Protein AF-A0AAW0HJT9-F1 (afdb_monomer_lite)

Organism: Myodes glareolus (NCBI:txid447135)

Radius of gyration: 18.35 Å; chains: 1; bounding box: 43×44×62 Å

pLDDT: mean 77.73, std 20.32, range [29.73, 93.56]

InterPro domains:
  IPR001976 Small ribosomal subunit protein eS24 [MF_00545] (23-121)
  IPR001976 Small ribosomal subunit protein eS24 [PF01282] (26-112)
  IPR001976 Small ribosomal subunit protein eS24 [PTHR10496] (22-123)
  IPR012678 Ribosomal protein uL23/eL15/eS24 core domain superfamily [SSF54189] (25-121)
  IPR018098 Small ribosomal subunit protein eS24 conserved site [PS00529] (81-103)
  IPR053709 Eukaryotic Ribosomal Protein eS24 [G3DSA:3.30.70.3370] (21-123)

Foldseek 3Di:
DDDDPPPPPPDDLDDDFPQDPQWTWGWSWDQDVVLQKIKTKTKTFHPPDDDDDPVVVLVVVCVVVVHDSLQKFWDDWDADPVGRMIITMIMGHPDVVSCVVVPDQVSCVVSVNHDDDDDDPVD

Secondary structure (DSSP, 8-state):
------------S-------TTS---EEEEEETTTTEEEEEEEEE-TTS----HHHHHHHHHHHHT--GGGEEEEEEEEPTTSSEEEEEEEEESSHHHHHHHS-HHHHHHTTS-------TT-

Structure (mmCIF, N/CA/C/O backbone):
data_AF-A0AAW0HJT9-F1
#
_entry.id   AF-A0AAW0HJT9-F1
#
loop_
_atom_site.group_PDB
_atom_site.id
_atom_site.type_symbol
_atom_site.label_atom_id
_atom_site.label_alt_id
_atom_site.label_comp_id
_atom_site.label_asym_id
_atom_site.label_entity_id
_atom_site.label_seq_id
_atom_site.pdbx_PDB_ins_code
_atom_site.Cartn_x
_atom_site.Cartn_y
_atom_site.Cartn_z
_atom_site.occupancy
_atom_site.B_iso_or_equiv
_atom_site.auth_seq_id
_atom_site.auth_comp_id
_atom_site.auth_asym_id
_atom_site.auth_atom_id
_atom_site.pdbx_PDB_model_num
ATOM 1 N N . MET A 1 1 ? 26.008 -17.871 45.771 1.00 39.75 1 MET A N 1
ATOM 2 C CA . MET A 1 1 ? 25.169 -16.870 45.078 1.00 39.75 1 MET A CA 1
ATOM 3 C C . MET A 1 1 ? 25.442 -16.971 43.587 1.00 39.75 1 MET A C 1
ATOM 5 O O . MET A 1 1 ? 26.494 -16.537 43.145 1.00 39.75 1 MET A O 1
ATOM 9 N N . HIS A 1 2 ? 24.567 -17.640 42.834 1.00 33.12 2 HIS A N 1
ATOM 10 C CA . HIS A 1 2 ? 24.766 -17.864 41.400 1.00 33.12 2 HIS A CA 1
ATOM 11 C C . HIS A 1 2 ? 24.070 -16.751 40.612 1.00 33.12 2 HIS A C 1
ATOM 13 O O . HIS A 1 2 ? 22.846 -16.649 40.613 1.00 33.12 2 HIS A O 1
ATOM 19 N N . ALA A 1 3 ? 24.870 -15.883 39.994 1.00 38.03 3 ALA A N 1
ATOM 20 C CA . ALA A 1 3 ? 24.393 -14.782 39.172 1.00 38.03 3 ALA A CA 1
ATOM 21 C C . ALA A 1 3 ? 23.756 -15.323 37.883 1.00 38.03 3 ALA A C 1
ATOM 23 O O . ALA A 1 3 ? 24.431 -15.889 37.024 1.00 38.03 3 ALA A O 1
ATOM 24 N N . ILE A 1 4 ? 22.445 -15.130 37.750 1.00 42.09 4 ILE A N 1
ATOM 25 C CA . ILE A 1 4 ? 21.700 -15.368 36.515 1.00 42.09 4 ILE A CA 1
ATOM 26 C C . ILE A 1 4 ? 22.141 -14.296 35.513 1.00 42.09 4 ILE A C 1
ATOM 28 O O . ILE A 1 4 ? 21.744 -13.133 35.616 1.00 42.09 4 ILE A O 1
ATOM 32 N N . LYS A 1 5 ? 22.990 -14.676 34.552 1.00 36.16 5 LYS A N 1
ATOM 33 C CA . LYS A 1 5 ? 23.310 -13.850 33.381 1.00 36.16 5 LYS A CA 1
ATOM 34 C C . LYS A 1 5 ? 22.014 -13.630 32.596 1.00 36.16 5 LYS A C 1
ATOM 36 O O . LYS A 1 5 ? 21.544 -14.522 31.898 1.00 36.16 5 LYS A O 1
ATOM 41 N N . ARG A 1 6 ? 21.417 -12.443 32.731 1.00 34.38 6 ARG A N 1
ATOM 42 C CA . ARG A 1 6 ? 20.384 -11.964 31.808 1.00 34.38 6 ARG A CA 1
ATOM 43 C C . ARG A 1 6 ? 21.076 -11.659 30.488 1.00 34.38 6 ARG A C 1
ATOM 45 O O . ARG A 1 6 ? 21.751 -10.644 30.354 1.00 34.38 6 ARG A O 1
ATOM 52 N N . GLU A 1 7 ? 20.941 -12.578 29.549 1.00 33.59 7 GLU A N 1
ATOM 53 C CA . GLU A 1 7 ? 21.366 -12.396 28.171 1.00 33.59 7 GLU A CA 1
ATOM 54 C C . GLU A 1 7 ? 20.459 -11.328 27.544 1.00 33.59 7 GLU A C 1
ATOM 56 O O . GLU A 1 7 ? 19.297 -11.563 27.208 1.00 33.59 7 GLU A O 1
ATOM 61 N N . THR A 1 8 ? 20.956 -10.093 27.490 1.00 37.03 8 THR A N 1
ATOM 62 C CA . THR A 1 8 ? 20.295 -8.993 26.794 1.00 37.03 8 THR A CA 1
ATOM 63 C C . THR A 1 8 ? 20.290 -9.333 25.314 1.00 37.03 8 THR A C 1
ATOM 65 O O . THR A 1 8 ? 21.325 -9.289 24.653 1.00 37.03 8 THR A O 1
ATOM 68 N N . ASN A 1 9 ? 19.119 -9.706 24.807 1.00 32.16 9 ASN A N 1
ATOM 69 C CA . ASN A 1 9 ? 18.882 -10.039 23.412 1.00 32.16 9 ASN A CA 1
ATOM 70 C C . ASN A 1 9 ? 18.965 -8.768 22.549 1.00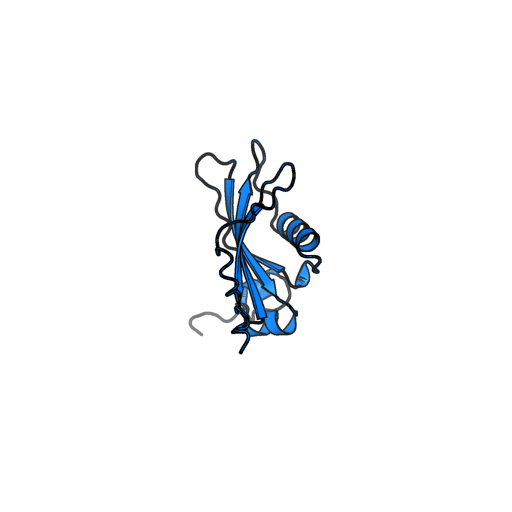 32.16 9 ASN A C 1
ATOM 72 O O . ASN A 1 9 ? 17.963 -8.250 22.064 1.00 32.16 9 ASN A O 1
ATOM 76 N N . THR A 1 10 ? 20.171 -8.231 22.382 1.00 35.72 10 THR A N 1
ATOM 77 C CA . THR A 1 10 ? 20.486 -7.213 21.383 1.00 35.72 10 THR A CA 1
ATOM 78 C C . THR A 1 10 ? 20.711 -7.923 20.054 1.00 35.72 10 THR A C 1
ATOM 80 O O . THR A 1 10 ? 21.827 -7.983 19.538 1.00 35.72 10 THR A O 1
ATOM 83 N N . LYS A 1 11 ? 19.649 -8.518 19.500 1.00 36.97 11 LYS A N 1
ATOM 84 C CA . LYS A 1 11 ? 19.659 -8.898 18.087 1.00 36.97 11 LYS A CA 1
ATOM 85 C C . LYS A 1 11 ? 19.809 -7.614 17.265 1.00 36.97 11 LYS A C 1
ATOM 87 O O . LYS A 1 11 ? 19.047 -6.671 17.495 1.00 36.97 11 LYS A O 1
ATOM 92 N N . PRO A 1 12 ? 20.772 -7.541 16.334 1.00 29.73 12 PRO A N 1
ATOM 93 C CA . PRO A 1 12 ? 20.925 -6.369 15.489 1.00 29.73 12 PRO A CA 1
ATOM 94 C C . PRO A 1 12 ? 19.639 -6.152 14.679 1.00 29.73 12 PRO A C 1
ATOM 96 O O . PRO A 1 12 ? 19.118 -7.075 14.060 1.00 29.73 12 PRO A O 1
ATOM 99 N N . LEU A 1 13 ? 19.153 -4.906 14.651 1.00 38.94 13 LEU A N 1
ATOM 100 C CA . LEU A 1 13 ? 18.013 -4.429 13.842 1.00 38.94 13 LEU A CA 1
ATOM 101 C C . LEU A 1 13 ? 18.240 -4.555 12.317 1.00 38.94 13 LEU A C 1
ATOM 103 O O . LEU A 1 13 ? 17.374 -4.199 11.522 1.00 38.94 13 LEU A O 1
ATOM 107 N N . PHE A 1 14 ? 19.399 -5.072 11.912 1.00 39.62 14 PHE A N 1
ATOM 108 C CA . PHE A 1 14 ? 19.838 -5.264 10.540 1.00 39.62 14 PHE A CA 1
ATOM 109 C C . PHE A 1 14 ? 20.223 -6.730 10.323 1.00 39.62 14 PHE A C 1
ATOM 111 O O . PHE A 1 14 ? 21.357 -7.124 10.569 1.00 39.62 14 PHE A O 1
ATOM 118 N N . SER A 1 15 ? 19.269 -7.547 9.886 1.00 35.88 15 SER A N 1
ATOM 119 C CA . SER A 1 15 ? 19.446 -8.579 8.848 1.00 35.88 15 SER A CA 1
ATOM 120 C C . SER A 1 15 ? 18.325 -9.614 8.929 1.00 35.88 15 SER A C 1
ATOM 122 O O . SER A 1 15 ? 18.231 -10.435 9.833 1.00 35.88 15 SER A O 1
ATOM 124 N N . SER A 1 16 ? 17.448 -9.583 7.936 1.00 35.28 16 SER A N 1
ATOM 125 C CA . SER A 1 16 ? 16.863 -10.801 7.378 1.00 35.28 16 SER A CA 1
ATOM 126 C C . SER A 1 16 ? 16.365 -10.462 5.980 1.00 35.28 16 SER A C 1
ATOM 128 O O . SER A 1 16 ? 15.256 -9.982 5.764 1.00 35.28 16 SER A O 1
ATOM 130 N N . SER A 1 17 ? 17.253 -10.655 5.010 1.00 38.16 17 SER A N 1
ATOM 131 C CA . SER A 1 17 ? 16.919 -10.653 3.592 1.00 38.16 17 SER A CA 1
ATOM 132 C C . SER A 1 17 ? 16.068 -11.895 3.324 1.00 38.16 17 SER A C 1
ATOM 134 O O . SER A 1 17 ? 16.601 -12.982 3.118 1.00 38.16 17 SER A O 1
ATOM 136 N N . ALA A 1 18 ? 14.743 -11.773 3.378 1.00 38.78 18 ALA A N 1
ATOM 137 C CA . ALA A 1 18 ? 13.860 -12.836 2.915 1.00 38.78 18 ALA A CA 1
ATOM 138 C C . ALA A 1 18 ? 13.859 -12.828 1.376 1.00 38.78 18 ALA A C 1
ATOM 140 O O . ALA A 1 18 ? 13.160 -12.052 0.729 1.00 38.78 18 ALA A O 1
ATOM 141 N N . VAL A 1 19 ? 14.712 -13.665 0.788 1.00 37.69 19 VAL A N 1
ATOM 142 C CA . VAL A 1 19 ? 14.831 -13.851 -0.662 1.00 37.69 19 VAL A CA 1
ATOM 143 C C . VAL A 1 19 ? 13.700 -14.770 -1.124 1.00 37.69 19 VAL A C 1
ATOM 145 O O . VAL A 1 19 ? 13.738 -15.970 -0.866 1.00 37.69 19 VAL A O 1
ATOM 148 N N . ILE A 1 20 ? 12.693 -14.223 -1.812 1.00 42.41 20 ILE A N 1
ATOM 149 C CA . ILE A 1 20 ? 11.777 -15.025 -2.632 1.00 42.41 20 ILE A CA 1
ATOM 150 C C . ILE A 1 20 ? 12.355 -15.080 -4.042 1.00 42.41 20 ILE A C 1
ATOM 152 O O . ILE A 1 20 ? 12.717 -14.059 -4.629 1.00 42.41 20 ILE A O 1
ATOM 156 N N . THR A 1 21 ? 12.467 -16.294 -4.566 1.00 40.91 21 THR A N 1
ATOM 157 C CA . THR A 1 21 ? 12.928 -16.593 -5.917 1.00 40.91 21 THR A CA 1
ATOM 158 C C . THR A 1 21 ? 12.168 -15.754 -6.955 1.00 40.91 21 THR A C 1
ATOM 160 O O . THR A 1 21 ? 10.941 -15.754 -7.019 1.00 40.91 21 THR A O 1
ATOM 163 N N . ASN A 1 22 ? 12.945 -15.022 -7.758 1.00 48.31 22 ASN A N 1
ATOM 164 C CA . ASN A 1 22 ? 12.571 -14.148 -8.878 1.00 48.31 22 ASN A CA 1
ATOM 165 C C . ASN A 1 22 ? 11.906 -12.790 -8.594 1.00 48.31 22 ASN A C 1
ATOM 167 O O . ASN A 1 22 ? 11.769 -12.034 -9.548 1.00 48.31 22 ASN A O 1
ATOM 171 N N . ASP A 1 23 ? 11.612 -12.428 -7.342 1.00 50.72 23 ASP A N 1
ATOM 172 C CA . ASP A 1 23 ? 11.388 -11.030 -6.942 1.00 50.72 23 ASP A CA 1
ATOM 173 C C . ASP A 1 23 ? 11.875 -10.838 -5.501 1.00 50.72 23 ASP A C 1
ATOM 175 O O . ASP A 1 23 ? 11.167 -11.118 -4.531 1.00 50.72 23 ASP A O 1
ATOM 179 N N . THR A 1 24 ? 13.123 -10.412 -5.337 1.00 53.16 24 THR A N 1
ATOM 180 C CA . THR A 1 24 ? 13.741 -10.271 -4.018 1.00 53.16 24 THR A CA 1
ATOM 181 C C . THR A 1 24 ? 13.130 -9.095 -3.267 1.00 53.16 24 THR A C 1
ATOM 183 O O . THR A 1 24 ? 13.260 -7.946 -3.696 1.00 53.16 24 THR A O 1
ATOM 18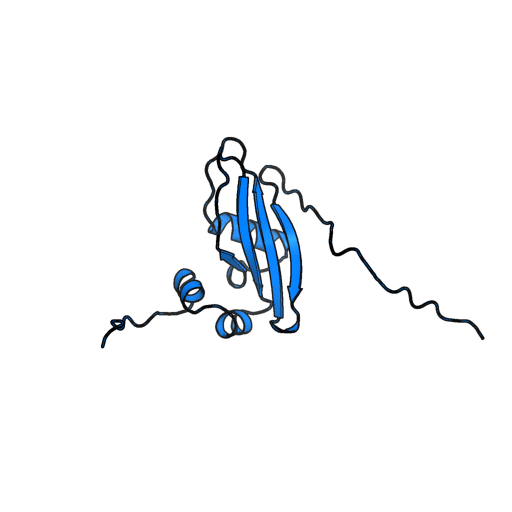6 N N . VAL A 1 25 ? 12.483 -9.395 -2.133 1.00 58.34 25 VAL A N 1
ATOM 187 C CA . VAL A 1 25 ? 11.919 -8.403 -1.218 1.00 58.34 25 VAL A CA 1
ATOM 188 C C . VAL A 1 25 ? 12.871 -8.192 -0.044 1.00 58.34 25 VAL A C 1
ATOM 190 O O . VAL A 1 25 ? 12.864 -8.966 0.909 1.00 58.34 25 VAL A O 1
ATOM 193 N N . THR A 1 26 ? 13.724 -7.164 -0.086 1.00 55.03 26 THR A N 1
ATOM 194 C CA . THR A 1 26 ? 14.524 -6.801 1.097 1.00 55.03 26 THR A CA 1
ATOM 195 C C . THR A 1 26 ? 13.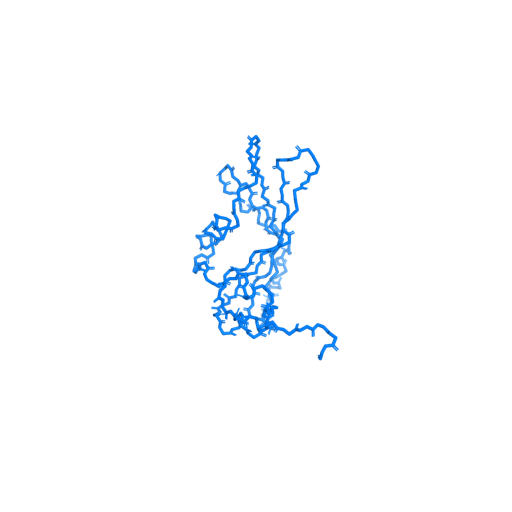675 -5.966 2.042 1.00 55.03 26 THR A C 1
ATOM 197 O O . THR A 1 26 ? 13.195 -4.896 1.670 1.00 55.03 26 THR A O 1
ATOM 200 N N . ILE A 1 27 ? 13.474 -6.486 3.258 1.00 64.38 27 ILE A N 1
ATOM 201 C CA . ILE A 1 27 ? 12.552 -5.932 4.246 1.00 64.38 27 ILE A CA 1
ATOM 202 C C . ILE A 1 27 ? 13.334 -5.447 5.466 1.00 64.38 27 ILE A C 1
ATOM 204 O O . ILE A 1 27 ? 13.714 -6.235 6.331 1.00 64.38 27 ILE A O 1
ATOM 208 N N . GLN A 1 28 ? 13.534 -4.135 5.583 1.00 65.50 28 GLN A N 1
ATOM 209 C CA . GLN A 1 28 ? 13.908 -3.549 6.873 1.00 65.50 28 GLN A CA 1
ATOM 210 C C . GLN A 1 28 ? 12.632 -3.414 7.703 1.00 65.50 28 GLN A C 1
ATOM 212 O O . GLN A 1 28 ? 11.837 -2.506 7.462 1.00 65.50 28 GLN A O 1
ATOM 217 N N . THR A 1 29 ? 12.397 -4.357 8.621 1.00 80.19 29 THR A N 1
ATOM 218 C CA . THR A 1 29 ? 11.173 -4.403 9.437 1.00 80.19 29 THR A CA 1
ATOM 219 C C . THR A 1 29 ? 11.403 -3.773 10.802 1.00 80.19 29 THR A C 1
ATOM 221 O O . THR A 1 29 ? 12.314 -4.158 11.528 1.00 80.19 29 THR A O 1
ATOM 224 N N . MET A 1 30 ? 10.506 -2.876 11.193 1.00 87.75 30 MET A N 1
ATOM 225 C CA . MET A 1 30 ? 10.376 -2.369 12.551 1.00 87.75 30 MET A CA 1
ATOM 226 C C . MET A 1 30 ? 9.006 -2.774 13.100 1.00 87.75 30 MET A C 1
ATOM 228 O O . MET A 1 30 ? 7.973 -2.551 12.464 1.00 87.75 30 MET A O 1
ATOM 232 N N . ILE A 1 31 ? 8.986 -3.370 14.291 1.00 89.81 31 ILE A N 1
ATOM 233 C CA . ILE A 1 31 ? 7.741 -3.706 14.989 1.00 89.81 31 ILE A CA 1
ATOM 234 C C . ILE A 1 31 ? 7.334 -2.491 15.821 1.00 89.81 31 ILE A C 1
ATOM 236 O O . ILE A 1 31 ? 8.086 -2.051 16.686 1.00 89.81 31 ILE A O 1
ATOM 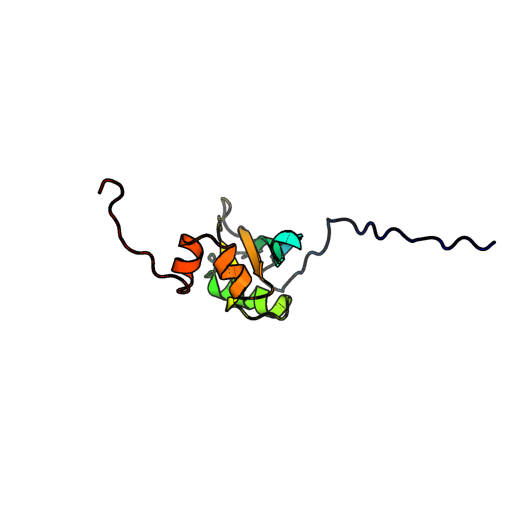240 N N . ASN A 1 32 ? 6.153 -1.937 15.551 1.00 88.31 32 ASN A N 1
ATOM 241 C CA . ASN A 1 32 ? 5.600 -0.817 16.297 1.00 88.31 32 ASN A CA 1
ATOM 242 C C . ASN A 1 32 ? 4.420 -1.304 17.146 1.00 88.31 32 ASN A C 1
ATOM 244 O O . ASN A 1 32 ? 3.280 -1.359 16.679 1.00 88.31 32 ASN A O 1
ATOM 248 N N . CYS A 1 33 ? 4.706 -1.642 18.405 1.00 88.94 33 CYS A N 1
ATOM 249 C CA . CYS A 1 33 ? 3.698 -2.128 19.348 1.00 88.94 33 CYS A CA 1
ATOM 250 C C . CYS A 1 33 ? 2.681 -1.048 19.753 1.00 88.94 33 CYS A C 1
ATOM 252 O O . CYS A 1 33 ? 1.543 -1.384 20.059 1.00 88.94 33 CYS A O 1
ATOM 254 N N . LEU A 1 34 ? 3.049 0.241 19.713 1.00 89.38 34 LEU A N 1
ATOM 255 C CA . LEU A 1 34 ? 2.148 1.347 20.076 1.00 89.38 34 LEU A CA 1
ATOM 256 C C . LEU A 1 34 ? 0.970 1.464 19.104 1.00 89.38 34 LEU A C 1
ATOM 258 O O . LEU A 1 34 ? -0.146 1.785 19.498 1.00 89.38 34 LEU A O 1
ATOM 262 N N . LEU A 1 35 ? 1.231 1.195 17.824 1.00 88.62 35 LEU A N 1
ATOM 263 C CA . LEU A 1 35 ? 0.238 1.266 16.751 1.00 88.62 35 LEU A CA 1
ATOM 264 C C . LEU A 1 35 ? -0.242 -0.112 16.282 1.00 88.62 35 LEU A C 1
ATOM 266 O O . LEU A 1 35 ? -0.992 -0.174 15.307 1.00 88.62 35 LEU A O 1
ATOM 270 N N . GLN A 1 36 ? 0.207 -1.176 16.959 1.00 90.25 36 GLN A N 1
ATOM 271 C CA . GLN A 1 36 ? -0.088 -2.580 16.659 1.00 90.25 36 GLN A CA 1
ATOM 272 C C . GLN A 1 36 ? 0.093 -2.927 15.181 1.00 90.25 36 GLN A C 1
ATOM 274 O O . GLN A 1 36 ? -0.817 -3.381 14.479 1.00 90.25 36 GLN A O 1
ATOM 279 N N . ARG A 1 37 ? 1.289 -2.613 14.679 1.00 92.25 37 ARG A N 1
ATOM 280 C CA . ARG A 1 37 ? 1.652 -2.895 13.295 1.00 92.25 37 ARG A CA 1
ATOM 281 C C . ARG A 1 37 ? 3.130 -3.194 13.136 1.00 92.25 37 ARG A C 1
ATOM 283 O O . ARG A 1 37 ? 3.985 -2.662 13.846 1.00 92.25 37 ARG A O 1
ATOM 290 N N . LYS A 1 38 ? 3.444 -3.955 12.098 1.00 91.06 38 LYS A N 1
ATOM 291 C CA . LYS A 1 38 ? 4.793 -4.093 11.552 1.00 91.06 38 LYS A CA 1
ATOM 292 C C . LYS A 1 38 ? 4.919 -3.120 10.394 1.00 91.06 38 LYS A C 1
ATOM 294 O O . LYS A 1 38 ? 4.093 -3.130 9.485 1.00 91.06 38 LYS A O 1
ATOM 299 N N . GLN A 1 39 ? 5.927 -2.263 10.435 1.00 91.06 39 GLN A N 1
ATOM 300 C CA . GLN A 1 39 ? 6.216 -1.318 9.363 1.00 91.06 39 GLN A CA 1
ATOM 301 C C . GLN A 1 39 ? 7.543 -1.679 8.717 1.00 91.06 39 GLN A C 1
ATOM 303 O O . GLN A 1 39 ? 8.491 -2.061 9.403 1.00 91.06 39 GLN A O 1
ATOM 308 N N . MET A 1 40 ? 7.600 -1.585 7.396 1.00 90.31 40 MET A N 1
ATOM 309 C CA . MET A 1 40 ? 8.760 -2.024 6.645 1.00 90.31 40 MET A CA 1
ATOM 310 C C . MET A 1 40 ? 8.995 -1.213 5.380 1.00 90.31 40 MET A C 1
ATOM 312 O O . MET A 1 40 ? 8.053 -0.731 4.745 1.00 90.31 40 MET A O 1
ATOM 316 N N . VAL A 1 41 ? 10.265 -1.106 5.000 1.00 89.75 41 VAL A N 1
ATOM 317 C CA . VAL A 1 41 ? 10.657 -0.709 3.645 1.00 89.75 41 VAL A CA 1
ATOM 318 C C . VAL A 1 41 ? 10.662 -1.962 2.783 1.00 89.75 41 VAL A C 1
ATOM 320 O O . VAL A 1 41 ? 11.236 -2.971 3.181 1.00 89.75 41 VAL A O 1
ATOM 323 N N . ILE A 1 42 ? 9.998 -1.893 1.634 1.00 88.75 42 ILE A N 1
ATOM 324 C CA . ILE A 1 42 ? 9.905 -2.971 0.657 1.00 88.75 42 ILE A CA 1
ATOM 325 C C . ILE A 1 42 ? 10.702 -2.553 -0.567 1.00 88.75 42 ILE A C 1
ATOM 327 O O . ILE A 1 42 ? 10.309 -1.629 -1.276 1.00 88.75 42 ILE A O 1
ATOM 331 N N . ASP A 1 43 ? 11.778 -3.266 -0.854 1.00 88.44 43 ASP A N 1
ATOM 332 C CA . ASP A 1 43 ? 12.360 -3.252 -2.191 1.00 88.44 43 ASP A CA 1
ATOM 333 C C . ASP A 1 43 ? 11.775 -4.394 -3.010 1.00 88.44 43 ASP A C 1
ATOM 335 O O . ASP A 1 43 ? 11.559 -5.473 -2.487 1.00 88.44 43 ASP A O 1
ATOM 339 N N . VAL A 1 44 ? 11.519 -4.170 -4.290 1.00 86.31 44 VAL A N 1
ATOM 340 C CA . VAL A 1 44 ? 11.076 -5.193 -5.237 1.00 86.31 44 VAL A CA 1
ATOM 341 C C . VAL A 1 44 ? 12.056 -5.189 -6.392 1.00 86.31 44 VAL A C 1
ATOM 343 O O . VAL A 1 44 ? 12.145 -4.202 -7.128 1.00 86.31 44 VAL A O 1
ATOM 346 N N . LEU A 1 45 ? 12.785 -6.286 -6.551 1.00 87.12 45 LEU A N 1
ATOM 347 C CA . LEU A 1 45 ? 13.676 -6.512 -7.685 1.00 87.12 45 LEU A CA 1
ATOM 348 C C . LEU A 1 45 ? 12.929 -7.287 -8.773 1.00 87.12 45 LEU A C 1
ATOM 350 O O . LEU A 1 45 ? 12.442 -8.369 -8.500 1.00 87.12 45 LEU A O 1
ATOM 354 N N . HIS A 1 46 ? 12.832 -6.732 -9.978 1.00 82.00 46 HIS A N 1
ATOM 355 C CA . HIS A 1 46 ? 12.120 -7.302 -11.133 1.00 82.00 46 HIS A CA 1
ATOM 356 C C . HIS A 1 46 ? 12.978 -7.124 -12.398 1.00 82.00 46 HIS A C 1
ATOM 358 O O . HIS A 1 46 ? 12.714 -6.241 -13.220 1.00 82.00 46 HIS A O 1
ATOM 364 N N . PRO A 1 47 ? 14.053 -7.917 -12.559 1.00 84.69 47 PRO A N 1
ATOM 365 C CA . PRO A 1 47 ? 14.949 -7.790 -13.703 1.00 84.69 47 PRO A CA 1
ATOM 366 C C . PRO A 1 47 ? 14.206 -8.099 -15.008 1.00 84.69 47 PRO A C 1
ATOM 368 O O . PRO A 1 47 ? 13.554 -9.135 -15.130 1.00 84.69 47 PRO A O 1
ATOM 371 N N . GLY A 1 48 ? 14.287 -7.186 -15.981 1.00 81.81 48 GLY A N 1
ATOM 372 C CA . GLY A 1 48 ? 13.687 -7.364 -17.310 1.00 81.81 48 GLY A CA 1
ATOM 373 C C . GLY A 1 48 ? 12.154 -7.438 -17.334 1.00 81.81 48 GLY A C 1
ATOM 374 O O . GLY A 1 48 ? 11.583 -7.783 -18.364 1.00 81.81 48 GLY A O 1
ATOM 375 N N . LYS A 1 49 ? 11.480 -7.125 -16.221 1.00 81.69 49 LYS A N 1
ATOM 376 C CA . LYS A 1 49 ? 10.016 -7.120 -16.110 1.00 81.69 49 LYS A CA 1
ATOM 377 C C . LYS A 1 49 ? 9.509 -5.731 -15.742 1.00 81.69 49 LYS A C 1
ATOM 379 O O . LYS A 1 49 ? 10.231 -4.918 -15.170 1.00 81.69 49 LYS A O 1
ATOM 384 N N . ALA A 1 50 ? 8.248 -5.462 -16.062 1.00 81.56 50 ALA A N 1
ATOM 385 C CA . ALA A 1 50 ? 7.569 -4.258 -15.604 1.00 81.56 50 ALA A CA 1
ATOM 386 C C . ALA A 1 50 ? 7.285 -4.324 -14.094 1.00 81.56 50 ALA A C 1
ATOM 388 O O . ALA A 1 50 ? 7.261 -5.398 -13.490 1.00 81.56 50 ALA A O 1
ATOM 389 N N . THR A 1 51 ? 7.033 -3.166 -13.484 1.00 81.38 51 THR A N 1
ATOM 390 C CA . THR A 1 51 ? 6.592 -3.100 -12.088 1.00 81.38 51 THR A CA 1
ATOM 391 C C . THR A 1 51 ? 5.208 -3.741 -11.959 1.00 81.38 51 THR A C 1
ATOM 393 O O . THR A 1 51 ? 4.227 -3.218 -12.488 1.00 81.38 51 THR A O 1
ATOM 396 N N . GLY A 1 52 ? 5.140 -4.876 -11.259 1.00 80.12 52 GLY A N 1
ATOM 397 C CA . GLY A 1 52 ? 3.894 -5.599 -11.004 1.00 80.12 52 GLY A CA 1
ATOM 398 C C . GLY A 1 52 ? 2.878 -4.788 -10.182 1.00 80.12 52 GLY A C 1
ATOM 399 O O . GLY A 1 52 ? 3.240 -3.823 -9.494 1.00 80.12 52 GLY A O 1
ATOM 400 N N . PRO A 1 53 ? 1.587 -5.154 -10.230 1.00 89.00 53 PRO A N 1
ATOM 401 C CA . PRO A 1 53 ? 0.545 -4.486 -9.466 1.00 89.00 53 PRO A CA 1
ATOM 402 C C . PRO A 1 53 ? 0.739 -4.665 -7.953 1.00 89.00 53 PRO A C 1
ATOM 404 O O . PRO A 1 53 ? 1.273 -5.653 -7.450 1.00 89.00 53 PRO A O 1
ATOM 407 N N . LYS A 1 54 ? 0.229 -3.700 -7.182 1.00 88.50 54 LYS A N 1
ATOM 408 C CA . LYS A 1 54 ? 0.336 -3.704 -5.710 1.00 88.50 54 LYS A CA 1
ATOM 409 C C . LYS A 1 54 ? -0.396 -4.877 -5.047 1.00 88.50 54 LYS A C 1
ATOM 411 O O . LYS A 1 54 ? -0.086 -5.201 -3.904 1.00 88.50 54 LYS A O 1
ATOM 416 N N . THR A 1 55 ? -1.371 -5.471 -5.731 1.00 89.88 55 THR A N 1
ATOM 417 C CA . THR A 1 55 ? -2.119 -6.652 -5.277 1.00 89.88 55 THR A CA 1
ATOM 418 C C . THR A 1 55 ? -1.207 -7.869 -5.159 1.00 89.88 55 THR A C 1
ATOM 420 O O . THR A 1 55 ? -1.170 -8.483 -4.099 1.00 89.88 55 THR A O 1
ATOM 423 N N . GLU A 1 56 ? -0.369 -8.133 -6.162 1.00 88.75 56 GLU A N 1
ATOM 424 C CA . GLU A 1 56 ? 0.593 -9.243 -6.138 1.00 88.75 56 GLU A CA 1
ATOM 425 C C . GLU A 1 56 ? 1.608 -9.103 -4.999 1.00 88.75 56 GLU A C 1
ATOM 427 O O . GLU A 1 56 ? 1.918 -10.066 -4.299 1.00 88.75 56 GLU A O 1
ATOM 432 N N . ILE A 1 57 ? 2.109 -7.884 -4.768 1.00 88.25 57 ILE A N 1
ATOM 433 C CA . ILE A 1 57 ? 3.038 -7.609 -3.661 1.00 88.25 57 ILE A CA 1
ATOM 434 C C . ILE A 1 57 ? 2.355 -7.897 -2.319 1.00 88.25 57 ILE A C 1
ATOM 436 O O . ILE A 1 57 ? 2.950 -8.500 -1.427 1.00 88.25 57 ILE A O 1
ATOM 440 N N . ARG A 1 58 ? 1.086 -7.502 -2.182 1.00 89.81 58 ARG A N 1
ATOM 441 C CA . ARG A 1 58 ? 0.288 -7.744 -0.977 1.00 89.81 58 ARG A CA 1
ATOM 442 C C . ARG A 1 58 ? 0.082 -9.235 -0.725 1.00 89.81 58 ARG A C 1
ATOM 444 O O . ARG A 1 58 ? 0.239 -9.678 0.406 1.00 89.81 58 ARG A O 1
ATOM 451 N N . GLU A 1 59 ? -0.211 -10.007 -1.765 1.00 90.00 59 GLU A N 1
ATOM 452 C CA . GLU A 1 59 ? -0.371 -11.461 -1.677 1.00 90.00 59 GLU A CA 1
ATOM 453 C C . GLU A 1 59 ? 0.934 -12.173 -1.307 1.00 90.00 59 GLU A C 1
ATOM 455 O O . GLU A 1 59 ? 0.930 -13.097 -0.492 1.00 90.00 59 GLU A O 1
ATOM 460 N N . LYS A 1 60 ? 2.072 -11.730 -1.856 1.00 88.62 60 LYS A N 1
ATOM 461 C CA . LYS A 1 60 ? 3.391 -12.256 -1.473 1.00 88.62 60 LYS A CA 1
ATOM 462 C C . LYS A 1 60 ? 3.676 -11.990 0.007 1.00 88.62 60 LYS A C 1
ATOM 464 O O . LYS A 1 60 ? 4.051 -12.912 0.729 1.00 88.62 60 LYS A O 1
ATOM 469 N N . LEU A 1 61 ? 3.418 -10.771 0.484 1.00 87.19 61 LEU A N 1
ATOM 470 C CA . LEU A 1 61 ? 3.575 -10.417 1.900 1.00 87.19 61 LEU A CA 1
ATOM 471 C C . LEU A 1 61 ? 2.619 -11.200 2.810 1.00 87.19 61 LEU A C 1
ATOM 473 O O . LEU A 1 61 ? 3.034 -11.662 3.871 1.00 87.19 61 LEU A O 1
ATOM 477 N N . ALA A 1 62 ? 1.371 -11.398 2.381 1.00 90.44 62 ALA A N 1
ATOM 478 C CA . ALA A 1 62 ? 0.381 -12.208 3.087 1.00 90.44 62 ALA A CA 1
ATOM 479 C C . ALA A 1 62 ? 0.885 -13.642 3.311 1.00 90.44 62 ALA A C 1
ATOM 481 O O . ALA A 1 62 ? 0.856 -14.145 4.435 1.00 90.44 62 ALA A O 1
ATOM 482 N N . LYS A 1 63 ? 1.445 -14.271 2.269 1.00 89.94 63 LYS A N 1
ATOM 483 C CA . LYS A 1 63 ? 2.039 -15.616 2.356 1.00 89.94 63 LYS A CA 1
ATOM 484 C C . LYS A 1 63 ? 3.259 -15.654 3.280 1.00 89.94 63 LYS A C 1
ATOM 486 O O . LYS A 1 63 ? 3.368 -16.562 4.098 1.00 89.94 63 LYS A O 1
ATOM 491 N N . MET A 1 64 ? 4.149 -14.664 3.189 1.00 86.38 64 MET A N 1
ATOM 492 C CA . MET A 1 64 ? 5.361 -14.592 4.019 1.00 86.38 64 MET A CA 1
ATOM 493 C C . MET A 1 64 ? 5.054 -14.467 5.510 1.00 86.38 64 MET A C 1
ATOM 495 O O . MET A 1 64 ? 5.627 -15.181 6.331 1.00 86.38 64 MET A O 1
ATOM 499 N N . TYR A 1 65 ? 4.156 -13.547 5.858 1.00 86.56 65 TYR A N 1
ATOM 500 C CA . TYR A 1 65 ? 3.837 -13.231 7.248 1.00 86.56 65 TYR A CA 1
ATOM 501 C C . TYR A 1 65 ? 2.652 -14.030 7.794 1.00 86.56 65 TYR A C 1
ATOM 503 O O . TYR A 1 65 ? 2.277 -13.833 8.949 1.00 86.56 65 TYR A O 1
ATOM 511 N N . LYS A 1 66 ? 2.107 -14.963 6.999 1.00 88.81 66 LYS A N 1
ATOM 512 C CA . LYS A 1 66 ? 0.951 -15.806 7.346 1.00 88.81 66 LYS A CA 1
ATOM 513 C C . LYS A 1 66 ? -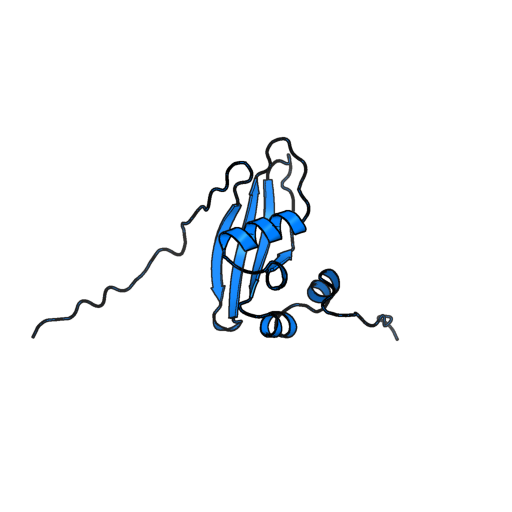0.232 -14.957 7.812 1.00 88.81 66 LYS A C 1
ATOM 515 O O . LYS A 1 66 ? -0.812 -15.184 8.869 1.00 88.81 66 LYS A O 1
ATOM 520 N N . THR A 1 67 ? -0.536 -13.921 7.046 1.00 88.75 67 THR A N 1
ATOM 521 C CA . THR A 1 67 ? -1.574 -12.935 7.357 1.00 88.75 67 THR A CA 1
ATOM 522 C C . THR A 1 67 ? -2.518 -12.798 6.165 1.00 88.75 67 THR A C 1
ATOM 524 O O . THR A 1 67 ? -2.154 -13.159 5.048 1.00 88.75 67 THR A O 1
ATOM 527 N N . THR A 1 68 ? -3.733 -12.290 6.370 1.00 90.62 68 THR A N 1
ATOM 528 C CA . THR A 1 68 ? -4.637 -11.961 5.261 1.00 90.62 68 THR A CA 1
ATOM 529 C C . THR A 1 68 ? -4.170 -10.697 4.531 1.00 90.62 68 THR A C 1
ATOM 531 O O . THR A 1 68 ? -3.588 -9.801 5.145 1.00 90.62 68 THR A O 1
ATOM 534 N N . PRO A 1 69 ? -4.416 -10.580 3.214 1.00 90.00 69 PRO A N 1
ATOM 535 C CA . PRO A 1 69 ? -4.053 -9.381 2.466 1.00 90.00 69 PRO A CA 1
ATOM 536 C C . PRO A 1 69 ? -4.819 -8.137 2.947 1.00 90.00 69 PRO A C 1
ATOM 538 O O . PRO A 1 69 ? -4.312 -7.031 2.811 1.00 90.00 69 PRO A O 1
ATOM 541 N N . ASP A 1 70 ? -5.998 -8.283 3.553 1.00 89.56 70 ASP A N 1
ATOM 542 C CA . ASP A 1 70 ? -6.861 -7.153 3.931 1.00 89.56 70 ASP A CA 1
ATOM 543 C C . ASP A 1 70 ? -6.256 -6.232 4.999 1.00 89.56 70 ASP A C 1
ATOM 545 O O . ASP A 1 70 ? -6.537 -5.034 5.020 1.00 89.56 70 ASP A O 1
ATOM 549 N N . VAL A 1 71 ? -5.387 -6.766 5.861 1.00 92.19 71 VAL A N 1
ATOM 550 C CA . VAL A 1 71 ? -4.687 -5.995 6.905 1.00 92.19 71 VAL A CA 1
ATOM 551 C C . VAL A 1 71 ? -3.326 -5.455 6.445 1.00 92.19 71 VAL A C 1
ATOM 553 O O . VAL A 1 71 ? -2.596 -4.848 7.233 1.00 92.19 71 VAL A O 1
ATOM 556 N N . ILE A 1 72 ? -2.975 -5.658 5.169 1.00 92.06 72 ILE A N 1
ATOM 557 C CA . ILE A 1 72 ? -1.694 -5.257 4.585 1.00 92.06 72 ILE A CA 1
ATOM 558 C C . ILE A 1 72 ? -1.880 -4.041 3.675 1.00 92.06 72 ILE A C 1
ATOM 560 O O . ILE A 1 72 ? -2.542 -4.087 2.634 1.00 92.06 72 ILE A O 1
ATOM 564 N N . PHE A 1 73 ? -1.195 -2.956 4.021 1.00 92.75 73 PHE A N 1
ATOM 565 C CA . PHE A 1 73 ? -1.188 -1.710 3.265 1.00 92.75 73 PHE A CA 1
ATOM 566 C C . PHE A 1 73 ? 0.183 -1.481 2.649 1.00 92.75 73 PHE A C 1
ATOM 568 O O . PHE A 1 73 ? 1.197 -1.418 3.341 1.00 92.75 73 PHE A O 1
ATOM 575 N N . VAL A 1 74 ? 0.207 -1.320 1.328 1.00 92.06 74 VAL A N 1
ATOM 576 C CA . VAL A 1 74 ? 1.430 -1.062 0.565 1.00 92.06 74 VAL A CA 1
ATOM 577 C C . VAL A 1 74 ? 1.286 0.228 -0.239 1.00 92.06 74 VAL A C 1
ATOM 579 O O . VAL A 1 74 ? 0.298 0.444 -0.947 1.00 92.06 74 VAL A O 1
ATOM 582 N N . PHE A 1 75 ? 2.249 1.138 -0.106 1.00 92.31 75 PHE A N 1
ATOM 583 C CA . PHE A 1 75 ? 2.146 2.491 -0.655 1.00 92.31 75 PHE A CA 1
ATOM 584 C C . PHE A 1 75 ? 3.519 3.097 -0.962 1.00 92.31 75 PHE A C 1
ATOM 586 O O . PHE A 1 75 ? 4.557 2.551 -0.606 1.00 92.31 75 PHE A O 1
ATOM 593 N N . GLY A 1 76 ? 3.511 4.241 -1.652 1.00 91.75 76 GLY A N 1
ATOM 594 C CA . GLY A 1 76 ? 4.730 5.015 -1.902 1.00 91.75 76 GLY A CA 1
ATOM 595 C C . GLY A 1 76 ? 5.756 4.335 -2.812 1.00 91.75 76 GLY A C 1
ATOM 596 O O . GLY A 1 76 ? 6.928 4.667 -2.723 1.00 91.75 76 GLY A O 1
ATOM 597 N N . PHE A 1 77 ? 5.339 3.391 -3.662 1.00 91.25 77 PHE A N 1
ATOM 598 C CA . PHE A 1 77 ? 6.253 2.753 -4.606 1.00 91.25 77 PHE A CA 1
ATOM 599 C C . PHE A 1 77 ? 6.813 3.753 -5.616 1.00 91.25 77 PHE A C 1
ATOM 601 O O . PHE A 1 77 ? 6.051 4.479 -6.259 1.00 91.25 77 PHE A O 1
ATOM 608 N N . ARG A 1 78 ? 8.134 3.735 -5.770 1.00 91.00 78 ARG A N 1
ATOM 609 C CA . ARG A 1 78 ? 8.893 4.497 -6.754 1.00 91.00 78 ARG A CA 1
ATOM 610 C C . ARG A 1 78 ? 9.921 3.582 -7.410 1.00 91.00 78 ARG A C 1
ATOM 612 O O . ARG A 1 78 ? 10.730 2.954 -6.727 1.00 91.00 78 ARG A O 1
ATOM 619 N N . THR A 1 79 ? 9.875 3.515 -8.732 1.00 90.25 79 THR A N 1
ATOM 620 C CA . THR A 1 79 ? 10.850 2.779 -9.539 1.00 90.25 79 THR A CA 1
ATOM 621 C C . THR A 1 79 ? 12.128 3.601 -9.671 1.00 90.25 79 THR A C 1
ATOM 623 O O . THR A 1 79 ? 12.069 4.817 -9.872 1.00 90.25 79 THR A O 1
ATOM 626 N N . HIS A 1 80 ? 13.281 2.951 -9.509 1.00 88.06 80 HIS A N 1
ATOM 627 C CA . HIS A 1 80 ? 14.585 3.588 -9.695 1.00 88.06 80 HIS A CA 1
ATOM 628 C C . HIS A 1 80 ? 14.848 3.874 -11.174 1.00 88.06 80 HIS A C 1
ATOM 630 O O . HIS A 1 80 ? 14.304 3.216 -12.064 1.00 88.06 80 HIS A O 1
ATOM 636 N N . PHE A 1 81 ? 15.693 4.871 -11.436 1.00 87.25 81 PHE A N 1
ATOM 637 C CA . PHE A 1 81 ? 16.131 5.174 -12.795 1.00 87.25 81 PHE A CA 1
ATOM 638 C C . PHE A 1 81 ? 16.901 3.979 -13.375 1.00 87.25 81 PHE A C 1
ATOM 640 O O . PHE A 1 81 ? 17.722 3.382 -12.684 1.00 87.25 81 PHE A O 1
ATOM 647 N N . GLY A 1 82 ? 16.602 3.611 -14.623 1.00 86.88 82 GLY A N 1
ATOM 648 C CA . GLY A 1 82 ? 17.108 2.382 -15.247 1.00 86.88 82 GLY A CA 1
ATOM 649 C C . GLY A 1 82 ? 16.253 1.130 -14.996 1.00 86.88 82 GLY A C 1
ATOM 650 O O . GLY A 1 82 ? 16.516 0.094 -15.599 1.00 86.88 82 GLY A O 1
ATOM 651 N N . GLY A 1 83 ? 15.195 1.214 -14.178 1.00 84.50 83 GLY A N 1
ATOM 652 C CA . GLY A 1 83 ? 14.265 0.105 -13.944 1.00 84.50 83 GLY A CA 1
ATOM 653 C C . GLY A 1 83 ? 14.852 -1.019 -13.083 1.00 84.50 83 GLY A C 1
ATOM 654 O O . GLY A 1 83 ? 15.832 -0.835 -12.365 1.00 84.50 83 GLY A O 1
ATOM 655 N N . GLY A 1 84 ? 14.203 -2.187 -13.080 1.00 83.62 84 GLY A N 1
ATOM 656 C CA . GLY A 1 84 ? 14.685 -3.398 -12.397 1.00 83.62 84 GLY A CA 1
ATOM 657 C C . GLY A 1 84 ? 14.581 -3.398 -10.866 1.00 83.62 84 GLY A C 1
ATOM 658 O O . GLY A 1 84 ? 14.534 -4.470 -10.265 1.00 83.62 84 GLY A O 1
ATOM 659 N N . LYS A 1 85 ? 14.492 -2.227 -10.224 1.00 87.81 85 LYS A N 1
ATOM 660 C CA . LYS A 1 85 ? 14.255 -2.074 -8.783 1.00 87.81 85 LYS A CA 1
ATOM 661 C C . LYS A 1 85 ? 13.175 -1.030 -8.516 1.00 87.81 85 LYS A C 1
ATOM 663 O O . LYS A 1 85 ? 13.214 0.077 -9.047 1.00 87.81 85 LYS A O 1
ATOM 668 N N . THR A 1 86 ? 12.238 -1.349 -7.630 1.00 90.06 86 THR A N 1
ATOM 669 C CA . THR A 1 86 ? 11.216 -0.417 -7.135 1.00 90.06 86 THR A CA 1
ATOM 670 C C . THR A 1 86 ? 11.186 -0.481 -5.620 1.00 90.06 86 THR A C 1
ATOM 672 O O . THR A 1 86 ? 11.106 -1.564 -5.055 1.00 90.06 86 THR A O 1
ATOM 675 N N . THR A 1 87 ? 11.237 0.670 -4.962 1.00 90.31 87 THR A N 1
ATOM 676 C CA . THR A 1 87 ? 11.205 0.773 -3.498 1.00 90.31 87 THR A CA 1
ATOM 677 C C . THR A 1 87 ? 9.871 1.362 -3.062 1.00 90.31 87 THR A C 1
ATOM 679 O O . THR A 1 87 ? 9.362 2.277 -3.704 1.00 90.31 87 THR A O 1
ATOM 682 N N . GLY A 1 88 ? 9.294 0.858 -1.977 1.00 91.50 88 GLY A N 1
ATOM 683 C CA . GLY A 1 88 ? 8.066 1.362 -1.374 1.00 91.50 88 GLY A CA 1
ATOM 684 C C . GLY A 1 88 ? 7.978 1.020 0.109 1.00 91.50 88 GLY A C 1
ATOM 685 O O . GLY A 1 88 ? 8.941 0.571 0.727 1.00 91.50 88 GLY A O 1
ATOM 686 N N . PHE A 1 89 ? 6.801 1.231 0.685 1.00 91.88 89 PHE A N 1
ATOM 687 C CA . PHE A 1 89 ? 6.537 0.992 2.100 1.00 91.88 89 PHE A CA 1
ATOM 688 C C . PHE A 1 89 ? 5.425 -0.035 2.281 1.00 91.88 89 PHE A C 1
ATOM 690 O O . PHE A 1 89 ? 4.447 -0.046 1.526 1.00 91.88 89 PHE A O 1
ATOM 697 N N . GLY A 1 90 ? 5.569 -0.861 3.315 1.00 91.94 90 GLY A N 1
ATOM 698 C CA . GLY A 1 90 ? 4.604 -1.870 3.730 1.00 91.94 90 GLY A CA 1
ATOM 699 C C . GLY A 1 90 ? 4.230 -1.723 5.195 1.00 91.94 90 GLY A C 1
ATOM 700 O O . GLY A 1 90 ? 5.072 -1.424 6.042 1.00 91.94 90 GLY A O 1
ATOM 701 N N . MET A 1 91 ? 2.955 -1.934 5.493 1.00 92.81 91 MET A N 1
ATOM 702 C CA . MET A 1 91 ? 2.406 -1.911 6.843 1.00 92.81 91 MET A CA 1
ATOM 703 C C . MET A 1 91 ? 1.509 -3.129 6.996 1.00 92.81 91 MET A C 1
ATOM 705 O O . MET A 1 91 ? 0.615 -3.336 6.179 1.00 9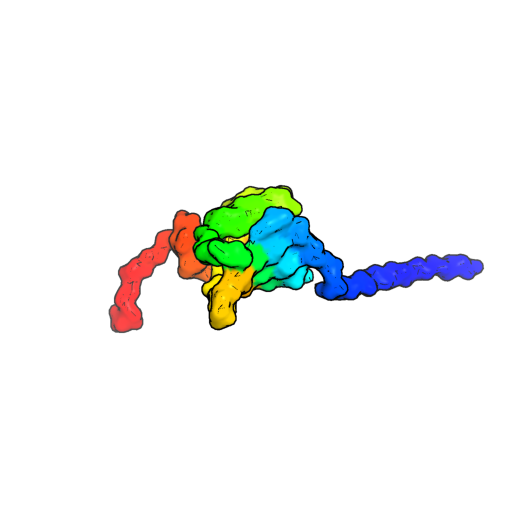2.81 91 MET A O 1
ATOM 709 N N . ILE A 1 92 ? 1.766 -3.935 8.018 1.00 93.06 92 ILE A N 1
ATOM 710 C CA . ILE A 1 92 ? 0.964 -5.108 8.360 1.00 93.06 92 ILE A CA 1
ATOM 711 C C . ILE A 1 92 ? 0.375 -4.839 9.734 1.00 93.06 92 ILE A C 1
ATOM 713 O O . ILE A 1 92 ? 1.125 -4.714 10.703 1.00 93.06 92 ILE A O 1
ATOM 717 N N . TYR A 1 93 ? -0.942 -4.692 9.798 1.00 93.56 93 TYR A N 1
ATOM 718 C CA . TYR A 1 93 ? -1.670 -4.512 11.050 1.00 93.56 93 TYR A CA 1
ATOM 719 C C . TYR A 1 93 ? -2.070 -5.864 11.636 1.00 93.56 93 TYR A C 1
ATOM 721 O O . TYR A 1 93 ? -2.316 -6.810 10.890 1.00 93.56 93 TYR A O 1
ATOM 729 N N . ASP A 1 94 ? -2.183 -5.934 12.961 1.00 90.31 94 ASP A N 1
ATOM 730 C CA . ASP A 1 94 ? -2.652 -7.153 13.631 1.00 90.31 94 ASP A CA 1
ATOM 731 C C . ASP A 1 94 ? -4.173 -7.346 13.459 1.00 90.31 94 ASP A C 1
ATOM 733 O O . ASP A 1 94 ? -4.654 -8.475 13.383 1.00 90.31 94 ASP A O 1
ATOM 737 N N . SER A 1 95 ? -4.943 -6.252 13.336 1.00 90.62 95 SER A N 1
ATOM 738 C CA . SER A 1 95 ? -6.382 -6.295 13.038 1.00 90.62 95 SER A CA 1
ATOM 739 C C . SER A 1 95 ? -6.848 -5.156 12.122 1.00 90.62 95 SER A C 1
ATOM 741 O O . SER A 1 95 ? -6.217 -4.097 12.021 1.00 90.62 95 SER A O 1
ATOM 743 N N . LEU A 1 96 ? -8.006 -5.353 11.481 1.00 90.44 96 LEU A N 1
ATOM 744 C CA . LEU A 1 96 ? -8.652 -4.332 10.647 1.00 90.44 96 LEU A CA 1
ATOM 745 C C . LEU A 1 96 ? -9.123 -3.108 11.445 1.00 90.44 96 LEU A C 1
ATOM 747 O O . LEU A 1 96 ? -9.196 -2.011 10.890 1.00 90.44 96 LEU A O 1
ATOM 751 N N . ASP A 1 97 ? -9.414 -3.259 12.735 1.00 91.56 97 ASP A N 1
ATOM 752 C CA . ASP A 1 97 ? -9.860 -2.144 13.572 1.00 91.56 97 ASP A CA 1
ATOM 753 C C . ASP A 1 97 ? -8.716 -1.168 13.846 1.00 91.56 97 ASP A C 1
ATOM 755 O O . ASP A 1 97 ? -8.896 0.050 13.757 1.00 91.56 97 ASP A O 1
ATOM 759 N N . TYR A 1 98 ? -7.515 -1.693 14.108 1.00 90.69 98 TYR A N 1
ATOM 760 C CA . TYR A 1 98 ? -6.309 -0.872 14.232 1.00 90.69 98 TYR A CA 1
ATOM 761 C C . TYR A 1 98 ? -5.932 -0.229 12.906 1.00 90.69 98 TYR A C 1
ATOM 763 O O . TYR A 1 98 ? -5.552 0.944 12.891 1.00 90.69 98 TYR A O 1
ATOM 771 N N . ALA A 1 99 ? -6.109 -0.948 11.793 1.00 91.19 99 ALA A N 1
ATOM 772 C CA . ALA A 1 99 ? -5.935 -0.368 10.471 1.00 91.19 99 ALA A CA 1
ATOM 773 C C . ALA A 1 99 ? -6.869 0.837 10.280 1.00 91.19 99 ALA A C 1
ATOM 775 O O . ALA A 1 99 ? -6.388 1.935 10.037 1.00 91.19 99 ALA A O 1
ATOM 776 N N . LYS A 1 100 ? -8.185 0.696 10.484 1.00 91.38 100 LYS A N 1
ATOM 777 C CA . LYS A 1 100 ? -9.153 1.795 10.290 1.00 91.38 100 LYS A CA 1
ATOM 778 C C . LYS A 1 100 ? -8.896 3.017 11.180 1.00 91.38 100 LYS A C 1
ATOM 780 O O . LYS A 1 100 ? -9.151 4.137 10.743 1.00 91.38 100 LYS A O 1
ATOM 785 N N . LYS A 1 101 ? -8.403 2.817 12.407 1.00 91.56 101 LYS A N 1
ATOM 786 C CA . LYS A 1 101 ? -8.092 3.905 13.352 1.00 91.56 101 LYS A CA 1
ATOM 787 C C . LYS A 1 101 ? -6.803 4.647 12.999 1.00 91.56 101 LYS A C 1
ATOM 789 O O . LYS A 1 101 ? -6.766 5.872 13.074 1.00 91.56 101 LYS A O 1
ATOM 794 N N . ASN A 1 102 ? -5.758 3.907 12.629 1.00 90.31 102 ASN A N 1
ATOM 795 C CA . ASN A 1 102 ? -4.402 4.445 12.496 1.00 90.31 102 ASN A CA 1
ATOM 796 C C . ASN A 1 102 ? -4.009 4.748 11.045 1.00 90.31 102 ASN A C 1
ATOM 798 O O . ASN A 1 102 ? -2.994 5.411 10.813 1.00 90.31 102 ASN A O 1
ATOM 802 N N . GLU A 1 103 ? -4.748 4.231 10.061 1.00 91.12 103 GLU A N 1
ATOM 803 C CA . GLU A 1 103 ? -4.495 4.525 8.658 1.00 91.12 103 GLU A CA 1
ATOM 804 C C . GLU A 1 103 ? -5.042 5.875 8.206 1.00 91.12 103 GLU A C 1
ATOM 806 O O . GLU A 1 103 ? -6.033 6.410 8.701 1.00 91.12 103 GLU A O 1
ATOM 811 N N . SER A 1 104 ? -4.398 6.421 7.179 1.00 92.25 104 SER A N 1
ATOM 812 C CA . SER A 1 104 ? -4.872 7.636 6.543 1.00 92.25 104 SER A CA 1
ATOM 813 C C . SER A 1 104 ? -6.145 7.350 5.737 1.00 92.25 104 SER A C 1
ATOM 815 O O . SER A 1 104 ? -6.229 6.392 4.963 1.00 92.25 104 SER A O 1
ATOM 817 N N . LYS A 1 105 ? -7.140 8.240 5.852 1.00 91.25 105 LYS A N 1
ATOM 818 C CA . LYS A 1 105 ? -8.443 8.104 5.168 1.00 91.25 105 LYS A CA 1
ATOM 819 C C . LYS A 1 105 ? -8.314 7.883 3.655 1.00 91.25 105 LYS A C 1
ATOM 821 O O . LYS A 1 105 ? -9.102 7.154 3.062 1.00 91.25 105 LYS A O 1
ATOM 826 N N . HIS A 1 106 ? -7.307 8.486 3.017 1.00 90.75 106 HIS A N 1
ATOM 827 C CA . HIS A 1 106 ? -7.079 8.321 1.580 1.00 90.75 106 HIS A CA 1
ATOM 828 C C . HIS A 1 106 ? -6.515 6.939 1.210 1.00 90.75 106 HIS A C 1
ATOM 830 O O . HIS A 1 106 ? -6.783 6.464 0.108 1.00 90.75 106 HIS A O 1
ATOM 836 N N . ARG A 1 107 ? -5.745 6.283 2.095 1.00 91.50 107 ARG A N 1
ATOM 837 C CA . ARG A 1 107 ? -5.287 4.900 1.885 1.00 91.50 107 ARG A CA 1
ATOM 838 C C . ARG A 1 107 ? -6.426 3.916 2.111 1.00 91.50 107 ARG A C 1
ATOM 840 O O . ARG A 1 107 ? -6.618 3.044 1.272 1.00 91.50 107 ARG A O 1
ATOM 847 N N . LEU A 1 108 ? -7.240 4.130 3.146 1.00 91.81 108 LEU A N 1
ATOM 848 C CA . LEU A 1 108 ? -8.452 3.338 3.381 1.00 91.81 108 LEU A CA 1
ATOM 849 C C . LEU A 1 108 ? -9.413 3.397 2.185 1.00 91.81 108 LEU A C 1
ATOM 851 O O . LEU A 1 108 ? -9.892 2.359 1.740 1.00 91.81 108 LEU A O 1
ATOM 855 N N . ALA A 1 109 ? -9.616 4.583 1.601 1.00 90.81 109 ALA A N 1
ATOM 856 C CA . ALA A 1 109 ? -10.456 4.741 0.414 1.00 90.81 109 ALA A CA 1
ATOM 857 C C . ALA A 1 109 ? -9.924 3.985 -0.813 1.00 90.81 109 ALA A C 1
ATOM 859 O O . ALA A 1 109 ? -10.694 3.370 -1.541 1.00 90.81 109 ALA A O 1
ATOM 860 N N . ARG A 1 110 ? -8.600 3.958 -1.023 1.00 88.50 110 ARG A N 1
ATOM 861 C CA . ARG A 1 110 ? -7.976 3.168 -2.105 1.00 88.50 110 ARG A CA 1
ATOM 862 C C . ARG A 1 110 ? -8.130 1.658 -1.917 1.00 88.50 110 ARG A C 1
ATOM 864 O O . ARG A 1 110 ? -8.001 0.921 -2.886 1.00 88.50 110 ARG A O 1
ATOM 871 N N . HIS A 1 111 ? -8.362 1.218 -0.685 1.00 86.62 111 HIS A N 1
ATOM 872 C CA . HIS A 1 111 ? -8.631 -0.172 -0.331 1.00 86.62 111 HIS A CA 1
ATOM 873 C C . HIS A 1 111 ? -10.135 -0.475 -0.200 1.00 86.62 111 HIS A C 1
ATOM 875 O O . HIS A 1 111 ? -10.485 -1.582 0.185 1.00 86.62 111 HIS A O 1
ATOM 881 N N . GLY A 1 112 ? -11.025 0.483 -0.492 1.00 86.12 112 GLY A N 1
ATOM 882 C CA . GLY A 1 112 ? -12.478 0.290 -0.394 1.00 86.12 112 GLY A CA 1
ATOM 883 C C . GLY A 1 112 ? -13.024 0.223 1.038 1.00 86.12 112 GLY A C 1
ATOM 884 O O . GLY A 1 112 ? -14.192 -0.079 1.233 1.00 86.12 112 GLY A O 1
ATOM 885 N N . LEU A 1 113 ? -12.207 0.527 2.051 1.00 85.75 113 LEU A N 1
ATOM 886 C CA . LEU A 1 113 ? -12.594 0.457 3.468 1.00 85.75 113 LEU A CA 1
ATOM 887 C C . LEU A 1 113 ? -13.177 1.772 4.004 1.00 85.75 113 LEU A C 1
ATOM 889 O O . LEU A 1 113 ? -13.546 1.853 5.176 1.00 85.75 113 LEU A O 1
ATOM 893 N N . TYR A 1 114 ? -13.202 2.821 3.180 1.00 87.56 114 TYR A N 1
ATOM 894 C CA . TYR A 1 114 ? -13.705 4.138 3.554 1.00 87.56 114 TYR A CA 1
ATOM 895 C C . TYR A 1 114 ? -14.231 4.896 2.337 1.00 87.56 114 TYR A C 1
ATOM 897 O O . TYR A 1 114 ? -13.507 5.101 1.363 1.00 87.56 114 TYR A O 1
ATOM 905 N N . GLU A 1 115 ? -15.458 5.398 2.420 1.00 85.62 115 GLU A N 1
ATOM 906 C CA . GLU A 1 115 ? -16.001 6.294 1.405 1.00 85.62 115 GLU A CA 1
ATOM 907 C C . GLU A 1 115 ? -15.667 7.747 1.740 1.00 85.62 115 GLU A C 1
ATOM 909 O O . GLU A 1 115 ? -16.084 8.307 2.759 1.00 85.62 115 GLU A O 1
ATOM 914 N N . LYS A 1 116 ? -14.890 8.390 0.865 1.00 82.62 116 LYS A N 1
ATOM 915 C CA . LYS A 1 116 ? -14.580 9.812 1.006 1.00 82.62 116 LYS A CA 1
ATOM 916 C C . LYS A 1 116 ? -15.765 10.639 0.510 1.00 82.62 116 LYS A C 1
ATOM 918 O O . LYS A 1 116 ? -16.004 10.709 -0.695 1.00 82.62 116 LYS A O 1
ATOM 923 N N . LYS A 1 117 ? -16.432 11.354 1.420 1.00 84.69 117 LYS A N 1
ATOM 924 C CA . LYS A 1 117 ? -17.389 12.406 1.045 1.00 84.69 117 LYS A CA 1
ATOM 925 C C . LYS A 1 117 ? -16.671 13.481 0.220 1.00 84.69 117 LYS A C 1
ATOM 927 O O . LYS A 1 117 ? -15.621 13.990 0.624 1.00 84.69 117 LYS A O 1
ATOM 932 N N . LYS A 1 118 ? -17.201 13.781 -0.968 1.00 82.44 118 LYS A N 1
ATOM 933 C CA . LYS A 1 118 ? -16.682 14.839 -1.841 1.00 82.44 118 LYS A CA 1
ATOM 934 C C . LYS A 1 118 ? -17.215 16.178 -1.336 1.00 82.44 118 LYS A C 1
ATOM 936 O O . LYS A 1 118 ? -18.374 16.496 -1.562 1.00 82.44 118 LYS A O 1
ATOM 941 N N . THR A 1 119 ? -16.359 16.939 -0.670 1.00 85.50 119 THR A N 1
ATOM 942 C CA . THR A 1 119 ? -16.601 18.349 -0.340 1.00 85.50 119 THR A CA 1
ATOM 943 C C . THR A 1 119 ? -15.574 19.184 -1.093 1.00 85.50 119 THR A C 1
ATOM 945 O O . THR A 1 119 ? -14.420 18.761 -1.250 1.00 85.50 119 THR A O 1
ATOM 948 N N . SER A 1 120 ? -15.993 20.328 -1.622 1.00 85.00 120 SER A N 1
ATOM 949 C CA . SER A 1 120 ? -15.090 21.283 -2.258 1.00 85.00 120 SER A CA 1
ATOM 950 C C . SER A 1 120 ? -14.247 21.965 -1.176 1.00 85.00 120 SER A C 1
ATOM 952 O O . SER A 1 120 ? -14.707 22.223 -0.073 1.00 85.00 120 SER A O 1
ATOM 954 N N . ARG A 1 121 ? -12.965 22.220 -1.456 1.00 79.19 121 ARG A N 1
ATOM 955 C CA . ARG A 1 121 ? -12.017 22.742 -0.451 1.00 79.19 121 ARG A CA 1
ATOM 956 C C . ARG A 1 121 ? -12.390 24.140 0.077 1.00 79.19 121 ARG A C 1
ATOM 958 O O . ARG A 1 121 ? -11.867 24.540 1.108 1.00 79.19 121 ARG A O 1
ATOM 965 N N . ILE A 1 122 ? -13.211 24.871 -0.675 1.00 85.75 122 ILE A N 1
ATOM 966 C CA . ILE A 1 122 ? -13.518 26.294 -0.478 1.00 85.75 122 ILE A CA 1
ATOM 967 C C . ILE A 1 122 ? -14.938 26.499 0.087 1.00 85.75 122 ILE A C 1
ATOM 969 O O . ILE A 1 122 ? -15.248 27.600 0.525 1.00 85.75 122 ILE A O 1
ATOM 973 N N . GLN A 1 123 ? -15.786 25.464 0.087 1.00 64.12 123 GLN A N 1
ATOM 974 C CA . GLN A 1 123 ? -17.165 25.545 0.578 1.00 64.12 123 GLN A CA 1
ATOM 975 C C . GLN A 1 123 ? -17.275 25.196 2.056 1.00 64.12 123 GLN A C 1
ATOM 977 O O . GLN A 1 123 ? -16.522 24.301 2.507 1.00 64.12 123 GLN A O 1
#

Sequence (123 aa):
MHAIKRETNTKPLFSSSAVITNDTVTIQTMINCLLQRKQMVIDVLHPGKATGPKTEIREKLAKMYKTTPDVIFVFGFRTHFGGGKTTGFGMIYDSLDYAKKNESKHRLARHGLYEKKKTSRIQ